Protein AF-K9DB17-F1 (afdb_monomer_lite)

pLDDT: mean 76.27, std 16.96, range [39.28, 93.75]

Structure (mmCIF, N/CA/C/O backbone):
data_AF-K9DB17-F1
#
_entry.id   AF-K9DB17-F1
#
loop_
_atom_site.group_PDB
_atom_site.id
_atom_site.type_symbol
_atom_site.label_atom_id
_atom_site.label_alt_id
_atom_site.label_comp_id
_atom_site.label_asym_id
_atom_site.label_entity_id
_atom_site.label_seq_id
_atom_site.pdbx_PDB_ins_code
_atom_site.Cartn_x
_atom_site.Cartn_y
_atom_site.Cartn_z
_atom_site.occupancy
_atom_site.B_iso_or_equiv
_atom_site.auth_seq_id
_atom_site.auth_comp_id
_atom_site.auth_asym_id
_atom_site.auth_atom_id
_atom_site.pdbx_PDB_model_num
ATOM 1 N N . MET A 1 1 ? 0.881 -10.548 42.779 1.00 39.28 1 MET A N 1
ATOM 2 C CA . MET A 1 1 ? 0.982 -9.988 41.419 1.00 39.28 1 MET A CA 1
ATOM 3 C C . MET A 1 1 ? -0.434 -9.680 40.989 1.00 39.28 1 MET A C 1
ATOM 5 O O . MET A 1 1 ? -1.214 -10.613 40.888 1.00 39.28 1 MET A O 1
ATOM 9 N N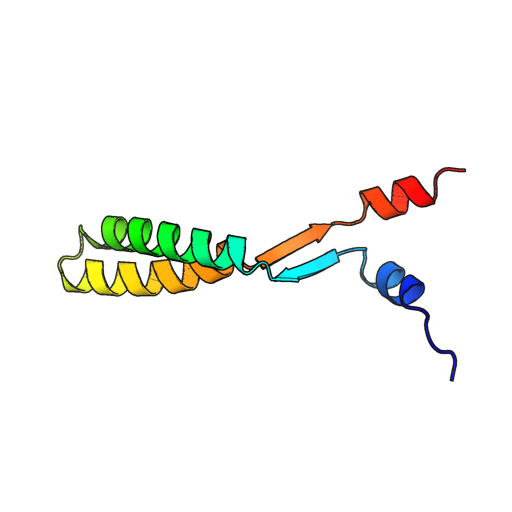 . HIS A 1 2 ? -0.804 -8.401 40.905 1.00 43.78 2 HIS A N 1
ATOM 10 C CA . HIS A 1 2 ? -2.087 -8.028 40.312 1.00 43.78 2 HIS A CA 1
ATOM 11 C C . HIS A 1 2 ? -1.975 -8.319 38.814 1.00 43.78 2 HIS A C 1
ATOM 13 O O . HIS A 1 2 ? -1.119 -7.745 38.144 1.00 43.78 2 HIS A O 1
ATOM 19 N N . GLU A 1 3 ? -2.767 -9.266 38.320 1.00 41.56 3 GLU A N 1
ATOM 20 C CA . GLU A 1 3 ? -2.979 -9.423 36.886 1.00 41.56 3 GLU A CA 1
ATOM 21 C C . GLU A 1 3 ? -3.756 -8.194 36.424 1.00 41.56 3 GLU A C 1
ATOM 23 O O . GLU A 1 3 ? -4.940 -8.051 36.725 1.00 41.56 3 GLU A O 1
ATOM 28 N N . LEU A 1 4 ? -3.062 -7.274 35.752 1.00 50.72 4 LEU A N 1
ATOM 29 C CA . LEU A 1 4 ? -3.702 -6.178 35.038 1.00 50.72 4 LEU A CA 1
ATOM 30 C C . LEU A 1 4 ? -4.621 -6.818 34.001 1.00 50.72 4 LEU A C 1
ATOM 32 O O . LEU A 1 4 ? -4.161 -7.451 33.046 1.00 50.72 4 LEU A O 1
ATOM 36 N N . THR A 1 5 ? -5.926 -6.718 34.225 1.00 57.06 5 THR A N 1
ATOM 37 C CA . THR A 1 5 ? -6.899 -7.195 33.244 1.00 57.06 5 THR A CA 1
ATOM 38 C C . THR A 1 5 ? -6.699 -6.396 31.956 1.00 57.06 5 THR A C 1
ATOM 40 O O . THR A 1 5 ? -6.376 -5.212 32.009 1.00 57.06 5 THR A O 1
ATOM 43 N N . MET A 1 6 ? -6.881 -7.019 30.787 1.00 54.03 6 MET A N 1
ATOM 44 C CA . MET A 1 6 ? -6.695 -6.392 29.459 1.00 54.03 6 MET A CA 1
ATOM 45 C C . MET A 1 6 ? -7.348 -5.000 29.308 1.00 54.03 6 MET A C 1
ATOM 47 O O . MET A 1 6 ? -6.921 -4.199 28.481 1.00 54.03 6 MET A O 1
ATOM 51 N N . ASN A 1 7 ? -8.349 -4.696 30.136 1.00 54.09 7 ASN A N 1
ATOM 52 C CA . ASN A 1 7 ? -9.003 -3.395 30.226 1.00 54.09 7 ASN A CA 1
ATOM 53 C C . ASN A 1 7 ? -8.073 -2.268 30.716 1.00 54.09 7 ASN A C 1
ATOM 55 O O . ASN A 1 7 ? -8.089 -1.197 30.121 1.00 54.09 7 ASN A O 1
ATOM 59 N N . GLU A 1 8 ? -7.230 -2.504 31.727 1.00 46.66 8 GLU A N 1
ATOM 60 C CA . GLU A 1 8 ? -6.304 -1.485 32.257 1.00 46.66 8 GLU A CA 1
ATOM 61 C C . GLU A 1 8 ? -5.140 -1.222 31.288 1.00 46.66 8 GLU A C 1
ATOM 63 O O . GLU A 1 8 ? -4.644 -0.103 31.188 1.00 46.66 8 GLU A O 1
ATOM 68 N N . ILE A 1 9 ? -4.734 -2.228 30.503 1.00 55.09 9 ILE A N 1
ATOM 69 C CA . ILE A 1 9 ? -3.701 -2.067 29.465 1.00 55.09 9 ILE A CA 1
ATOM 70 C C . ILE A 1 9 ? -4.218 -1.180 28.319 1.00 55.09 9 ILE A C 1
ATOM 72 O O . ILE A 1 9 ? -3.489 -0.314 27.834 1.00 55.09 9 ILE A O 1
ATOM 76 N N . ASN A 1 10 ? -5.484 -1.342 27.923 1.00 53.00 10 ASN A N 1
ATOM 77 C CA . ASN A 1 10 ? -6.122 -0.491 26.913 1.00 53.00 10 ASN A CA 1
ATOM 78 C C . ASN A 1 10 ? -6.335 0.955 27.390 1.00 53.00 10 ASN A C 1
ATOM 80 O O . ASN A 1 10 ? -6.257 1.879 26.579 1.00 53.00 10 ASN A O 1
ATOM 84 N N . GLU A 1 11 ? -6.567 1.158 28.688 1.00 51.84 11 GLU A N 1
ATOM 85 C CA . GLU A 1 11 ? -6.750 2.485 29.288 1.00 51.84 11 GLU A CA 1
ATOM 86 C C . GLU A 1 11 ? -5.451 3.309 29.316 1.00 51.84 11 GLU A C 1
ATOM 88 O O . GLU A 1 11 ? -5.482 4.515 29.073 1.00 51.84 11 GLU A O 1
ATOM 93 N N . VAL A 1 12 ? -4.292 2.672 29.532 1.00 54.22 12 VAL A N 1
ATOM 94 C CA . VAL A 1 12 ? -2.983 3.359 29.548 1.00 54.22 12 VAL A CA 1
ATOM 95 C C . VAL A 1 12 ? -2.436 3.611 28.133 1.00 54.22 12 VAL A C 1
ATOM 97 O O . VAL A 1 12 ? -1.703 4.576 27.923 1.00 54.22 12 VAL A O 1
ATOM 100 N N . ASN A 1 13 ? -2.811 2.792 27.142 1.00 54.72 13 ASN A N 1
ATOM 101 C CA . ASN A 1 13 ? -2.304 2.880 25.763 1.00 54.72 13 ASN A CA 1
ATOM 102 C C . ASN A 1 13 ? -3.165 3.760 24.826 1.00 54.72 13 ASN A C 1
ATOM 104 O O . ASN A 1 13 ? -2.962 3.774 23.612 1.00 54.72 13 ASN A O 1
ATOM 108 N N . GLY A 1 14 ? -4.150 4.485 25.371 1.00 57.56 14 GLY A N 1
ATOM 109 C CA . GLY A 1 14 ? -4.959 5.452 24.618 1.00 57.56 14 GLY A CA 1
ATOM 110 C C . GLY A 1 14 ? -5.927 4.846 23.595 1.00 57.56 14 GLY A C 1
ATOM 111 O O . GLY A 1 14 ? -6.402 5.566 22.722 1.00 57.56 14 GLY A O 1
ATOM 112 N N . GLY A 1 15 ? -6.229 3.545 23.681 1.00 61.97 15 GLY A N 1
ATOM 113 C CA . GLY A 1 15 ? -7.151 2.873 22.758 1.00 61.97 15 GLY A CA 1
ATOM 114 C C . GLY A 1 15 ? -6.621 2.695 21.330 1.00 61.97 15 GLY A C 1
ATOM 115 O O . GLY A 1 15 ? -7.414 2.497 20.416 1.00 61.97 15 GLY A O 1
ATOM 116 N N . LEU A 1 16 ? -5.307 2.778 21.108 1.00 63.69 16 LEU A N 1
ATOM 117 C CA . LEU A 1 16 ? -4.722 2.525 19.791 1.00 63.69 16 LEU A CA 1
ATOM 118 C C . LEU A 1 16 ? -4.514 1.015 19.610 1.00 63.69 16 LEU A C 1
ATOM 120 O O . LEU A 1 16 ? -3.636 0.424 20.246 1.00 63.69 16 LEU A O 1
ATOM 124 N N . SER A 1 17 ? -5.318 0.386 18.754 1.00 71.25 17 SER A N 1
ATOM 125 C CA . SER A 1 17 ? -5.149 -1.020 18.392 1.00 71.25 17 SER A CA 1
ATOM 126 C C . SER A 1 17 ? -4.431 -1.119 17.042 1.00 71.25 17 SER A C 1
ATOM 128 O O . SER A 1 17 ? -4.789 -0.461 16.062 1.00 71.25 17 SER A O 1
ATOM 130 N N . ILE A 1 18 ? -3.350 -1.903 17.006 1.00 78.62 18 ILE A N 1
ATOM 131 C CA . ILE A 1 18 ? -2.613 -2.215 15.779 1.00 78.62 18 ILE A CA 1
ATOM 132 C C . ILE A 1 18 ? -2.907 -3.672 15.447 1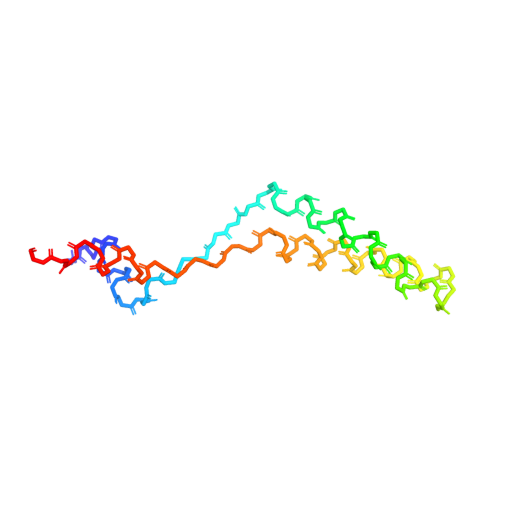.00 78.62 18 ILE A C 1
ATOM 134 O O . ILE A 1 18 ? -2.560 -4.568 16.220 1.00 78.62 18 ILE A O 1
ATOM 138 N N . SER A 1 19 ? -3.544 -3.910 14.306 1.00 80.06 19 SER A N 1
ATOM 139 C CA . SER A 1 19 ? -3.869 -5.253 13.824 1.00 80.06 19 SER A CA 1
ATOM 140 C C . SER A 1 19 ? -3.433 -5.448 12.373 1.00 80.06 19 SER A C 1
ATOM 142 O O . SER A 1 19 ? -3.061 -4.498 11.678 1.00 80.06 19 SER A O 1
ATOM 144 N N . TRP A 1 20 ? -3.420 -6.710 11.935 1.00 82.50 20 TRP A N 1
ATOM 145 C CA . TRP A 1 20 ? -3.036 -7.084 10.579 1.00 82.50 20 TRP A CA 1
ATOM 146 C C . TRP A 1 20 ? -4.199 -7.734 9.842 1.00 82.50 20 TRP A C 1
ATOM 148 O O . TRP A 1 20 ? -4.768 -8.715 10.324 1.00 82.50 20 TRP A O 1
ATOM 158 N N . ASP A 1 21 ? -4.525 -7.208 8.667 1.00 86.12 21 ASP A N 1
ATOM 159 C CA . ASP A 1 21 ? -5.535 -7.765 7.775 1.00 86.12 21 ASP A CA 1
ATOM 160 C C . ASP A 1 21 ? -4.881 -8.386 6.541 1.00 86.12 21 ASP A C 1
ATOM 162 O O . ASP A 1 21 ? -4.280 -7.702 5.715 1.00 86.12 21 ASP A O 1
ATOM 166 N N . PHE A 1 22 ? -5.012 -9.701 6.394 1.00 82.19 22 PHE A N 1
ATOM 167 C CA . PHE A 1 22 ? -4.451 -10.425 5.256 1.00 82.19 22 PHE A CA 1
ATOM 168 C C . PHE A 1 22 ? -5.202 -10.154 3.942 1.00 82.19 22 PHE A C 1
ATOM 170 O O . PHE A 1 22 ? -4.581 -10.181 2.870 1.00 82.19 22 PHE A O 1
ATOM 177 N N . ASP A 1 23 ? -6.494 -9.830 4.002 1.00 84.31 23 ASP A N 1
ATOM 178 C CA . ASP A 1 23 ? -7.282 -9.478 2.817 1.00 84.31 23 ASP A CA 1
ATOM 179 C C . ASP A 1 23 ? -6.884 -8.082 2.325 1.00 84.31 23 ASP A C 1
ATOM 181 O O . ASP A 1 23 ? -6.583 -7.883 1.145 1.00 84.31 23 ASP A O 1
ATOM 185 N N . GLY A 1 24 ? -6.754 -7.132 3.255 1.00 86.62 24 GLY A N 1
ATOM 186 C CA . GLY A 1 24 ? -6.191 -5.812 2.982 1.00 86.62 24 GLY A CA 1
ATOM 187 C C . GLY A 1 24 ? -4.752 -5.885 2.461 1.00 86.62 24 GLY A C 1
ATOM 188 O O . GLY A 1 24 ? -4.414 -5.215 1.485 1.00 86.62 24 GLY A O 1
ATOM 189 N N . MET A 1 25 ? -3.914 -6.753 3.037 1.00 90.38 25 MET A N 1
ATOM 190 C CA . MET A 1 25 ? -2.528 -6.965 2.605 1.00 90.38 25 MET A CA 1
ATOM 191 C C . MET A 1 25 ? -2.448 -7.472 1.165 1.00 90.38 25 MET A C 1
ATOM 193 O O . MET A 1 25 ? -1.649 -6.970 0.379 1.00 90.38 25 MET A O 1
ATOM 197 N N . SER A 1 26 ? -3.258 -8.464 0.799 1.00 89.44 26 SER A N 1
ATOM 198 C CA . SER A 1 26 ? -3.244 -9.030 -0.554 1.00 89.44 26 SER A CA 1
ATOM 199 C C . SER A 1 26 ? -3.775 -8.037 -1.595 1.00 89.44 26 SER A C 1
ATOM 201 O O . SER A 1 26 ? -3.142 -7.850 -2.638 1.00 89.44 26 SER A O 1
ATOM 203 N N . ALA A 1 27 ? -4.860 -7.320 -1.289 1.00 90.50 27 ALA A N 1
ATOM 204 C CA . ALA A 1 27 ? -5.373 -6.247 -2.142 1.00 90.50 27 ALA A CA 1
ATOM 205 C C . ALA A 1 27 ? -4.359 -5.099 -2.293 1.00 90.50 27 ALA A C 1
ATOM 207 O O . ALA A 1 27 ? -4.097 -4.631 -3.405 1.00 90.50 27 ALA A O 1
ATOM 208 N N . GLY A 1 28 ? -3.739 -4.691 -1.185 1.00 90.44 28 GLY A N 1
ATOM 209 C CA . GLY A 1 28 ? -2.696 -3.673 -1.150 1.00 90.44 28 GLY A CA 1
ATOM 210 C C . GLY A 1 28 ? -1.454 -4.085 -1.934 1.00 90.44 28 GLY A C 1
ATOM 211 O O . GLY A 1 28 ? -0.930 -3.283 -2.702 1.00 90.44 28 GLY A O 1
ATOM 212 N N . ALA A 1 29 ? -1.013 -5.340 -1.820 1.00 92.31 29 ALA A N 1
ATOM 213 C CA . ALA A 1 29 ? 0.126 -5.875 -2.562 1.00 92.31 29 ALA A CA 1
ATOM 214 C C . ALA A 1 29 ? -0.110 -5.833 -4.075 1.00 92.31 29 ALA A C 1
ATOM 216 O O . ALA A 1 29 ? 0.759 -5.392 -4.826 1.00 92.31 29 ALA A O 1
ATOM 217 N N . ILE A 1 30 ? -1.297 -6.249 -4.527 1.00 92.88 30 ILE A N 1
ATOM 218 C CA . ILE A 1 30 ? -1.660 -6.240 -5.950 1.00 92.88 30 ILE A CA 1
ATOM 219 C C . ILE A 1 30 ? -1.752 -4.798 -6.464 1.00 92.88 30 ILE A C 1
ATOM 221 O O . ILE A 1 30 ? -1.135 -4.465 -7.478 1.00 92.88 30 ILE A O 1
ATOM 225 N N . GLY A 1 31 ? -2.475 -3.925 -5.755 1.00 91.25 31 GLY A N 1
ATOM 226 C CA . GLY A 1 31 ? -2.626 -2.521 -6.145 1.00 91.25 31 GLY A CA 1
ATOM 227 C C . GLY A 1 31 ? -1.294 -1.772 -6.153 1.00 91.25 31 GLY A C 1
ATOM 228 O O . GLY A 1 31 ? -0.980 -1.056 -7.105 1.00 91.25 31 GLY A O 1
ATOM 229 N N . GLY A 1 32 ? -0.476 -1.999 -5.128 1.00 92.12 32 GLY A N 1
ATOM 230 C CA . GLY A 1 32 ? 0.853 -1.421 -5.003 1.00 92.12 32 GLY A CA 1
ATOM 231 C C . GLY A 1 32 ? 1.802 -1.914 -6.089 1.00 92.12 32 GLY A C 1
ATOM 232 O O . GLY A 1 32 ? 2.497 -1.100 -6.690 1.00 92.12 32 GLY A O 1
ATOM 233 N N . ALA A 1 33 ? 1.790 -3.206 -6.419 1.00 92.88 33 ALA A N 1
ATOM 234 C CA . ALA A 1 33 ? 2.602 -3.756 -7.501 1.00 92.88 33 ALA A CA 1
ATOM 235 C C . ALA A 1 33 ? 2.256 -3.129 -8.865 1.00 92.88 33 ALA A C 1
ATOM 237 O O . ALA A 1 33 ? 3.157 -2.770 -9.629 1.00 92.88 33 ALA A O 1
ATOM 238 N N . ILE A 1 34 ? 0.966 -2.934 -9.160 1.00 93.75 34 ILE A N 1
ATOM 239 C CA . ILE A 1 34 ? 0.506 -2.285 -10.399 1.00 93.75 34 ILE A CA 1
ATOM 240 C C . ILE A 1 34 ? 0.939 -0.814 -10.422 1.00 93.75 34 ILE A C 1
ATOM 242 O O . ILE A 1 34 ? 1.589 -0.379 -11.376 1.00 93.75 34 ILE A O 1
ATOM 246 N N . ALA A 1 35 ? 0.641 -0.063 -9.358 1.00 91.31 35 ALA A N 1
ATOM 247 C CA . ALA A 1 35 ? 0.994 1.351 -9.251 1.00 91.31 35 ALA A CA 1
ATOM 248 C C . ALA A 1 35 ? 2.513 1.568 -9.319 1.00 91.31 35 ALA A C 1
ATOM 250 O O . ALA A 1 35 ? 2.986 2.464 -10.016 1.00 91.31 35 ALA A O 1
ATOM 251 N N . GLY A 1 36 ? 3.280 0.711 -8.649 1.00 91.38 36 GLY A N 1
ATOM 252 C CA . GLY A 1 36 ? 4.733 0.735 -8.662 1.00 91.38 36 GLY A CA 1
ATOM 253 C C . GLY A 1 36 ? 5.313 0.417 -10.039 1.00 91.38 36 GLY A C 1
ATOM 254 O O . GLY A 1 36 ? 6.201 1.129 -10.501 1.00 91.38 36 GLY A O 1
ATOM 255 N N . THR A 1 37 ? 4.769 -0.576 -10.748 1.00 93.69 37 THR A N 1
ATOM 256 C CA . THR A 1 37 ? 5.174 -0.872 -12.136 1.00 93.69 37 THR A CA 1
ATOM 257 C C . THR A 1 37 ? 4.915 0.320 -13.057 1.00 93.69 37 THR A C 1
ATOM 259 O O . THR A 1 37 ? 5.792 0.705 -13.829 1.00 93.69 37 THR A O 1
ATOM 262 N N . MET A 1 38 ? 3.733 0.937 -12.955 1.00 91.62 38 MET A N 1
ATOM 263 C CA . MET A 1 38 ? 3.373 2.114 -13.752 1.00 91.62 38 MET A CA 1
ATOM 264 C C . MET A 1 38 ? 4.242 3.331 -13.409 1.00 91.62 38 MET A C 1
ATOM 266 O O . MET A 1 38 ? 4.713 4.016 -14.314 1.00 91.62 38 MET A O 1
ATOM 270 N N . GLY A 1 39 ? 4.507 3.578 -12.123 1.00 88.88 39 GLY A N 1
ATOM 271 C CA . GLY A 1 39 ? 5.386 4.660 -11.670 1.00 88.88 39 GLY A CA 1
ATOM 272 C C . GLY A 1 39 ? 6.846 4.458 -12.088 1.00 88.88 39 GLY A C 1
ATOM 273 O O . GLY A 1 39 ? 7.540 5.420 -12.411 1.00 88.88 39 GLY A O 1
ATOM 274 N N . GLY A 1 40 ? 7.299 3.205 -12.152 1.00 88.31 40 GLY A N 1
ATOM 275 C CA . GLY A 1 40 ? 8.636 2.828 -12.608 1.00 88.31 40 GLY A CA 1
ATOM 276 C C . GLY A 1 40 ? 8.821 2.837 -14.128 1.00 88.31 40 GLY A C 1
ATOM 277 O O . GLY A 1 40 ? 9.960 2.827 -14.594 1.00 88.31 40 GLY A O 1
ATOM 278 N N . ALA A 1 41 ? 7.736 2.894 -14.910 1.00 89.19 41 ALA A N 1
ATOM 279 C CA . ALA A 1 41 ? 7.771 2.801 -16.373 1.00 89.19 41 ALA A CA 1
ATOM 280 C C . ALA A 1 41 ? 8.624 3.888 -17.042 1.00 89.19 41 ALA A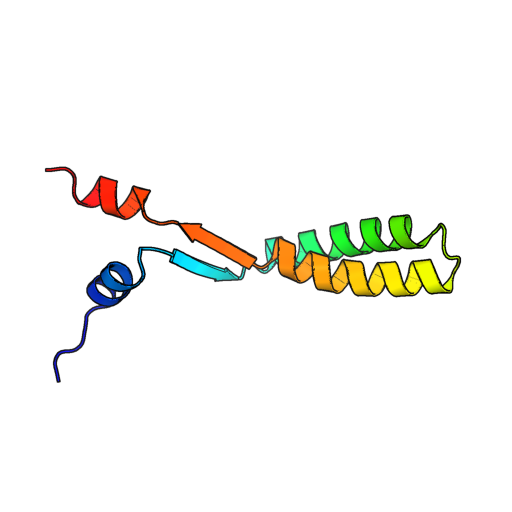 C 1
ATOM 282 O O . ALA A 1 41 ? 9.294 3.625 -18.040 1.00 89.19 41 ALA A O 1
ATOM 283 N N . LEU A 1 42 ? 8.664 5.089 -16.461 1.00 87.06 42 LEU A N 1
ATOM 284 C CA . LEU A 1 42 ? 9.455 6.208 -16.984 1.00 87.06 42 LEU A CA 1
ATOM 285 C C . LEU A 1 42 ? 10.970 6.020 -16.797 1.00 87.06 42 LEU A C 1
ATOM 287 O O . LEU A 1 42 ? 11.752 6.651 -17.501 1.00 87.06 42 LEU A O 1
ATOM 291 N N . ALA A 1 43 ? 11.389 5.146 -15.880 1.00 87.88 43 ALA A N 1
ATOM 292 C CA . ALA A 1 43 ? 12.793 4.845 -15.601 1.00 87.88 43 ALA A CA 1
ATOM 293 C C . ALA A 1 43 ? 13.315 3.614 -16.376 1.00 87.88 43 ALA A C 1
ATOM 295 O O . ALA A 1 43 ? 14.437 3.163 -16.146 1.00 87.88 43 ALA A O 1
ATOM 296 N N . GLY A 1 44 ? 12.517 3.069 -17.302 1.00 90.75 44 GLY A N 1
ATOM 297 C CA . GLY A 1 44 ? 12.872 1.912 -18.125 1.00 90.75 44 GLY A CA 1
ATOM 298 C C . GLY A 1 44 ? 12.576 0.556 -17.464 1.00 90.75 44 GLY A C 1
ATOM 299 O O . GLY A 1 44 ? 11.975 0.495 -16.389 1.00 90.75 44 GLY A O 1
ATOM 300 N N . PRO A 1 45 ? 12.992 -0.562 -18.090 1.00 88.56 45 PRO A N 1
ATOM 301 C CA . PRO A 1 45 ? 12.631 -1.917 -17.652 1.00 88.56 45 PRO A CA 1
ATOM 302 C C . PRO A 1 45 ? 13.063 -2.245 -16.217 1.00 88.56 45 PRO A C 1
ATOM 304 O O . PRO A 1 45 ? 12.330 -2.888 -15.466 1.00 88.56 45 PRO A O 1
ATOM 307 N N . GLN A 1 46 ? 14.241 -1.771 -15.811 1.00 88.94 46 GLN A N 1
ATOM 308 C CA . GLN A 1 46 ? 14.754 -1.931 -14.451 1.00 88.94 46 GLN A CA 1
ATOM 309 C C . GLN A 1 46 ? 13.936 -1.104 -13.451 1.00 88.94 46 GLN A C 1
ATOM 311 O O . GLN A 1 46 ? 13.665 -1.575 -12.348 1.00 88.94 46 GLN A O 1
ATOM 316 N N . GLY A 1 47 ? 13.495 0.092 -13.854 1.00 88.56 47 GLY A N 1
ATOM 317 C CA . GLY A 1 47 ? 12.597 0.940 -13.074 1.00 88.56 47 GLY A CA 1
ATOM 318 C C . GLY A 1 47 ? 11.231 0.298 -12.857 1.00 88.56 47 GLY A C 1
ATOM 319 O O . GLY A 1 47 ? 10.732 0.298 -11.736 1.00 88.56 47 GLY A O 1
ATOM 320 N N . MET A 1 48 ? 10.663 -0.333 -13.888 1.00 90.62 48 MET A N 1
ATOM 321 C CA . MET A 1 48 ? 9.422 -1.107 -13.765 1.00 90.62 48 MET A CA 1
ATOM 322 C C . MET A 1 48 ? 9.559 -2.275 -12.794 1.00 90.62 48 MET A C 1
ATOM 324 O O . MET A 1 48 ? 8.680 -2.472 -11.963 1.00 90.62 48 MET A O 1
ATOM 328 N N . ALA A 1 49 ? 10.650 -3.042 -12.878 1.00 89.81 49 ALA A N 1
ATOM 329 C CA . ALA A 1 49 ? 10.876 -4.170 -11.979 1.00 89.81 49 ALA A CA 1
ATOM 330 C C . ALA A 1 49 ? 11.058 -3.701 -10.526 1.00 89.81 49 ALA A C 1
ATOM 332 O O . ALA A 1 49 ? 10.407 -4.220 -9.622 1.00 89.81 49 ALA A O 1
ATOM 333 N N . ALA A 1 50 ? 11.888 -2.678 -10.300 1.00 90.25 50 ALA A N 1
ATOM 334 C CA . ALA A 1 50 ? 12.076 -2.092 -8.974 1.00 90.25 50 ALA A CA 1
ATOM 335 C C . ALA A 1 50 ? 10.765 -1.508 -8.422 1.00 90.25 50 ALA A C 1
ATOM 337 O O . ALA A 1 50 ? 10.438 -1.712 -7.254 1.00 90.25 50 ALA A O 1
ATOM 338 N N . GLY A 1 51 ? 9.991 -0.844 -9.280 1.00 91.38 51 GLY A N 1
ATOM 339 C CA . GLY A 1 51 ? 8.672 -0.319 -8.966 1.00 91.38 51 GLY A CA 1
ATOM 340 C C . GLY A 1 51 ? 7.675 -1.418 -8.607 1.00 91.38 51 GLY A C 1
ATOM 341 O O . GLY A 1 51 ? 6.988 -1.293 -7.602 1.00 91.38 51 GLY A O 1
ATOM 342 N N . PHE A 1 52 ? 7.634 -2.523 -9.353 1.00 93.62 52 PHE A N 1
ATOM 343 C CA . PHE A 1 52 ? 6.794 -3.680 -9.040 1.00 93.62 52 PHE A CA 1
ATOM 344 C C . PHE A 1 52 ? 7.109 -4.241 -7.651 1.00 93.62 52 PHE A C 1
ATOM 346 O O . PHE A 1 52 ? 6.207 -4.362 -6.829 1.00 93.62 52 PHE A O 1
ATOM 353 N N . PHE A 1 53 ? 8.379 -4.545 -7.357 1.00 91.75 53 PHE A N 1
ATOM 354 C CA . PHE A 1 53 ? 8.758 -5.128 -6.066 1.00 91.75 53 PHE A CA 1
ATOM 355 C C . PHE A 1 53 ? 8.576 -4.144 -4.905 1.00 91.75 53 PHE A C 1
ATOM 357 O O . PHE A 1 53 ? 8.046 -4.522 -3.860 1.00 91.75 53 PHE A O 1
ATOM 364 N N . GLY A 1 54 ? 8.963 -2.879 -5.090 1.00 90.25 54 GLY A N 1
ATOM 365 C CA . GLY A 1 54 ? 8.770 -1.836 -4.082 1.00 90.25 54 GLY A CA 1
ATOM 366 C C . GLY A 1 54 ? 7.290 -1.561 -3.817 1.00 90.25 54 GLY A C 1
ATOM 367 O O . GLY A 1 54 ? 6.870 -1.458 -2.667 1.00 90.25 54 GLY A O 1
ATOM 368 N N . GLY A 1 55 ? 6.488 -1.520 -4.878 1.00 91.62 55 GLY A N 1
ATOM 369 C CA . GLY A 1 55 ? 5.044 -1.363 -4.813 1.00 91.62 55 GLY A CA 1
ATOM 370 C C . GLY A 1 55 ? 4.345 -2.564 -4.184 1.00 91.62 55 GLY A C 1
ATOM 371 O O . GLY A 1 55 ? 3.441 -2.378 -3.379 1.00 91.62 55 GLY A O 1
ATOM 372 N N . LEU A 1 56 ? 4.787 -3.787 -4.476 1.00 92.12 56 LEU A N 1
ATOM 373 C CA . LEU A 1 56 ? 4.241 -5.008 -3.886 1.00 92.12 56 LEU A CA 1
ATOM 374 C C . LEU A 1 56 ? 4.446 -5.031 -2.369 1.00 92.12 56 LEU A C 1
ATOM 376 O O . LEU 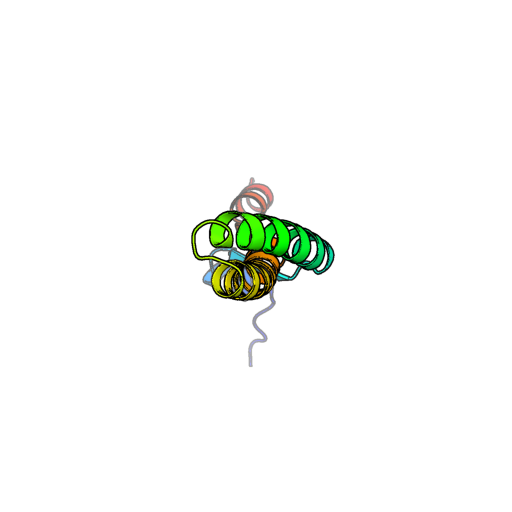A 1 56 ? 3.496 -5.256 -1.625 1.00 92.12 56 LEU A O 1
ATOM 380 N N . VAL A 1 57 ? 5.666 -4.757 -1.903 1.00 91.56 57 VAL A N 1
ATOM 381 C CA . VAL A 1 57 ? 5.984 -4.756 -0.466 1.00 91.56 57 VAL A CA 1
ATOM 382 C C . VAL A 1 57 ? 5.338 -3.563 0.240 1.00 91.56 57 VAL A C 1
ATOM 384 O O . VAL A 1 57 ? 4.683 -3.738 1.265 1.00 91.56 57 VAL A O 1
ATOM 387 N N . GLY A 1 58 ? 5.470 -2.355 -0.316 1.00 90.19 58 GLY A N 1
ATOM 388 C CA . GLY A 1 58 ? 4.881 -1.147 0.266 1.00 90.19 58 GLY A CA 1
ATOM 389 C C . GLY A 1 58 ? 3.353 -1.199 0.293 1.00 90.19 58 GLY A C 1
ATOM 390 O O . GLY A 1 58 ? 2.737 -0.838 1.292 1.00 90.19 58 GLY A O 1
ATOM 391 N N . GLY A 1 59 ? 2.747 -1.717 -0.774 1.00 90.38 59 GLY A N 1
ATOM 392 C CA . GLY A 1 59 ? 1.310 -1.927 -0.880 1.00 90.38 59 GLY A CA 1
ATOM 393 C C . GLY A 1 59 ? 0.799 -2.993 0.082 1.00 90.38 59 GLY A C 1
ATOM 394 O O . GLY A 1 59 ? -0.220 -2.772 0.730 1.00 90.38 59 GLY A O 1
ATOM 395 N N . ALA A 1 60 ? 1.519 -4.108 0.243 1.00 88.88 60 ALA A N 1
ATOM 396 C CA . ALA A 1 60 ? 1.178 -5.129 1.234 1.00 8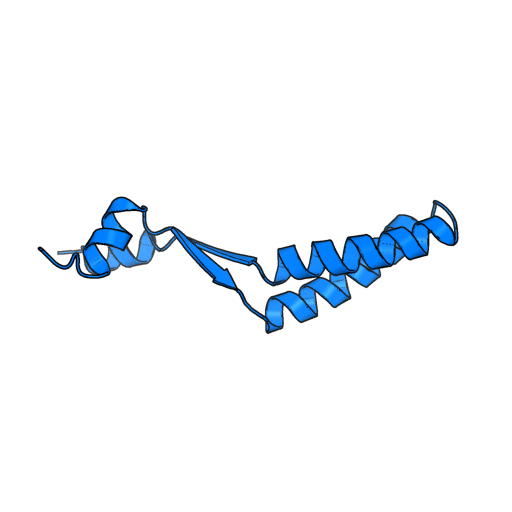8.88 60 ALA A CA 1
ATOM 397 C C . ALA A 1 60 ? 1.154 -4.543 2.649 1.00 88.88 60 ALA A C 1
ATOM 399 O O . ALA A 1 60 ? 0.215 -4.784 3.403 1.00 88.88 60 ALA A O 1
ATOM 400 N N . ILE A 1 61 ? 2.156 -3.732 2.996 1.00 89.62 61 ILE A N 1
ATOM 401 C CA . ILE A 1 61 ? 2.228 -3.100 4.315 1.00 89.62 61 ILE A CA 1
ATOM 402 C C . ILE A 1 61 ? 1.099 -2.088 4.504 1.00 89.62 61 ILE A C 1
ATOM 404 O O . ILE A 1 61 ? 0.425 -2.114 5.529 1.00 89.62 61 ILE A O 1
ATOM 408 N N . ALA A 1 62 ? 0.865 -1.227 3.514 1.00 88.44 62 ALA A N 1
ATOM 409 C CA . ALA A 1 62 ? -0.173 -0.204 3.588 1.00 88.44 62 ALA A CA 1
ATOM 410 C C . ALA A 1 62 ? -1.592 -0.793 3.631 1.00 88.44 62 ALA A C 1
ATOM 412 O O . ALA A 1 62 ? -2.457 -0.245 4.304 1.00 88.44 62 ALA A O 1
ATOM 413 N N . GLY A 1 63 ? -1.833 -1.893 2.916 1.00 86.94 63 GLY A N 1
ATOM 414 C CA . GLY A 1 63 ? -3.125 -2.573 2.924 1.00 86.94 63 GLY A CA 1
ATOM 415 C C . GLY A 1 63 ? -3.320 -3.486 4.133 1.00 86.94 63 GLY A C 1
ATOM 416 O O . GLY A 1 63 ? -4.447 -3.663 4.586 1.00 86.94 63 GLY A O 1
ATOM 417 N N . GLY A 1 64 ? -2.239 -4.070 4.654 1.00 84.44 64 GLY A N 1
ATOM 418 C CA . GLY A 1 64 ? -2.292 -5.009 5.771 1.00 84.44 64 GLY A CA 1
ATOM 419 C C . GLY A 1 64 ? -2.330 -4.345 7.139 1.00 84.44 64 GLY A C 1
ATOM 420 O O . GLY A 1 64 ? -2.932 -4.888 8.063 1.00 84.44 64 GLY A O 1
ATOM 421 N N . LEU A 1 65 ? -1.720 -3.169 7.280 1.00 87.81 65 LEU A N 1
ATOM 422 C CA . LEU A 1 65 ? -1.678 -2.454 8.546 1.00 87.81 65 LEU A CA 1
ATOM 423 C C . LEU A 1 65 ? -3.024 -1.783 8.835 1.00 87.81 65 LEU A C 1
ATOM 425 O O . LEU A 1 65 ? -3.406 -0.820 8.169 1.00 87.81 65 LEU A O 1
ATOM 429 N N . LYS A 1 66 ? -3.705 -2.243 9.885 1.00 79.19 66 LYS A N 1
ATOM 430 C CA . LYS A 1 66 ? -4.877 -1.569 10.444 1.00 79.19 66 LYS A CA 1
ATOM 431 C C . LYS A 1 66 ? -4.506 -0.881 11.745 1.00 79.19 66 LYS A C 1
ATOM 433 O O . LYS A 1 66 ? -4.001 -1.511 12.672 1.00 79.19 66 LYS A O 1
ATOM 438 N N . ILE A 1 67 ? -4.766 0.420 11.790 1.00 75.62 67 ILE A N 1
ATOM 439 C CA . ILE A 1 67 ? -4.638 1.241 12.990 1.00 75.62 67 ILE A CA 1
ATOM 440 C C . ILE A 1 67 ? -6.042 1.720 13.330 1.00 75.62 67 ILE A C 1
ATOM 442 O O . ILE A 1 67 ? -6.601 2.554 12.614 1.00 75.62 67 ILE A O 1
ATOM 446 N N . GLU A 1 68 ? -6.613 1.174 14.395 1.00 69.56 68 GLU A N 1
ATOM 447 C CA . GLU A 1 68 ? -7.925 1.580 14.888 1.00 69.56 68 GLU A CA 1
ATOM 448 C C . GLU A 1 68 ? -7.748 2.398 16.165 1.00 69.56 68 GLU A C 1
ATOM 450 O O . GLU A 1 68 ? -7.000 2.036 17.074 1.00 69.56 68 GLU A O 1
ATOM 455 N N . ASN A 1 69 ? -8.417 3.548 16.200 1.00 64.75 69 ASN A N 1
ATOM 456 C CA . ASN A 1 69 ? -8.486 4.408 17.370 1.00 64.75 69 ASN A CA 1
ATOM 457 C C . ASN A 1 69 ? -9.815 4.114 18.075 1.00 64.75 69 ASN A C 1
ATOM 459 O O . ASN A 1 69 ? -10.853 4.667 17.710 1.00 64.75 69 ASN A O 1
ATOM 463 N N . ASP A 1 70 ? -9.788 3.266 19.101 1.00 61.34 70 ASP A N 1
ATOM 464 C CA . ASP A 1 70 ? -10.963 2.858 19.889 1.00 61.34 70 ASP A CA 1
ATOM 465 C C . ASP A 1 70 ? -11.477 3.953 20.845 1.00 61.34 70 ASP A C 1
ATOM 467 O O . ASP A 1 70 ? -12.305 3.710 21.729 1.00 61.34 70 ASP A O 1
ATOM 471 N N . MET A 1 71 ? -11.037 5.199 20.669 1.00 55.66 71 MET A N 1
ATOM 472 C CA . MET A 1 71 ? -11.409 6.314 21.539 1.00 55.66 71 MET A CA 1
ATOM 473 C C . MET A 1 71 ? -12.931 6.563 21.545 1.00 55.66 71 MET A C 1
ATOM 475 O O . MET A 1 71 ? -13.499 6.904 22.583 1.00 55.66 71 MET A O 1
ATOM 479 N N . GLU A 1 72 ? -13.630 6.293 20.436 1.00 56.22 72 GLU A N 1
ATOM 480 C CA . GLU A 1 72 ? -15.100 6.353 20.381 1.00 56.22 72 GLU A CA 1
ATOM 481 C C . GLU A 1 72 ? -15.796 5.173 21.087 1.00 56.22 72 GLU A C 1
ATOM 483 O O . GLU A 1 72 ? -16.884 5.350 21.647 1.00 56.22 72 GLU A O 1
ATOM 488 N N . ALA A 1 73 ? -15.184 3.984 21.113 1.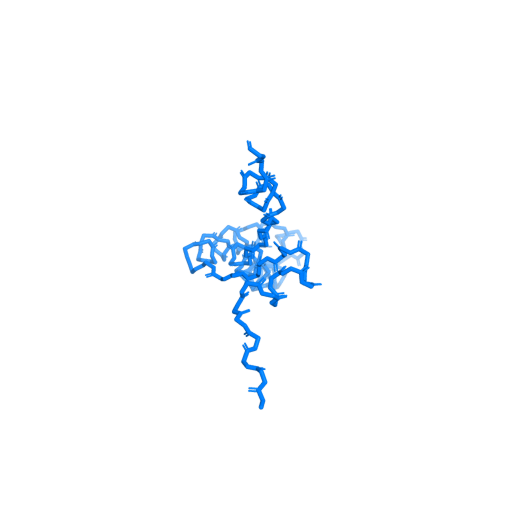00 56.34 73 ALA A N 1
ATOM 489 C CA . ALA A 1 73 ? -15.723 2.810 21.803 1.00 56.34 73 ALA A CA 1
ATOM 490 C C . ALA A 1 73 ? -15.619 2.960 23.331 1.00 56.34 73 ALA A C 1
ATOM 492 O O . ALA A 1 73 ? -16.567 2.627 24.050 1.00 56.34 73 ALA A O 1
ATOM 493 N N . ILE A 1 74 ? -14.518 3.543 23.819 1.00 56.38 74 ILE A N 1
ATOM 494 C CA . ILE A 1 74 ? -14.318 3.885 25.236 1.00 56.38 74 ILE A CA 1
ATOM 495 C C . ILE A 1 74 ? -15.301 4.988 25.668 1.00 56.38 74 ILE A C 1
ATOM 497 O O . ILE A 1 74 ? -15.978 4.848 26.689 1.00 56.38 74 ILE A O 1
ATOM 501 N N . LEU A 1 75 ? -15.465 6.050 24.867 1.00 56.97 75 LEU A N 1
ATOM 502 C CA . LEU A 1 75 ? -16.406 7.143 25.162 1.00 56.97 75 LEU A CA 1
ATOM 503 C C . LEU A 1 75 ? -17.878 6.699 25.139 1.00 56.97 75 LEU A C 1
ATOM 505 O O . LEU A 1 75 ? -18.686 7.220 25.909 1.00 56.97 75 LEU A O 1
ATOM 509 N N . ARG A 1 76 ? -18.253 5.734 24.287 1.00 58.69 76 ARG A N 1
ATOM 510 C CA . ARG A 1 76 ? -19.611 5.160 24.287 1.00 58.69 76 ARG A CA 1
ATOM 511 C C . ARG A 1 76 ? -19.881 4.257 25.489 1.00 58.69 76 ARG A C 1
ATOM 513 O O . ARG A 1 76 ? -21.007 4.273 25.978 1.00 58.69 76 ARG A O 1
ATOM 520 N N . LYS A 1 77 ? -18.891 3.491 25.959 1.00 54.97 77 LYS A N 1
ATOM 521 C CA . LYS A 1 77 ? -19.031 2.617 27.140 1.00 54.97 77 LYS A CA 1
ATOM 522 C C . LYS A 1 77 ? -19.100 3.388 28.462 1.00 54.97 77 LYS A C 1
ATOM 524 O O . LYS A 1 77 ? -19.723 2.895 29.392 1.00 54.97 77 LYS A O 1
ATOM 529 N N . ASN A 1 78 ? -18.502 4.579 28.522 1.00 55.47 78 ASN A N 1
ATOM 530 C CA . ASN A 1 78 ? -18.487 5.454 29.701 1.00 55.47 78 ASN A CA 1
ATOM 531 C C . ASN A 1 78 ? -19.549 6.573 29.664 1.00 55.47 78 ASN A C 1
ATOM 533 O O . ASN A 1 78 ? -19.460 7.527 30.438 1.00 55.47 78 ASN A O 1
ATOM 537 N N . LYS A 1 79 ? -20.559 6.492 28.782 1.00 49.97 79 LYS A N 1
ATOM 538 C CA . LYS A 1 79 ? -21.748 7.344 28.930 1.00 49.97 79 LYS A CA 1
ATOM 539 C C . LYS A 1 79 ? -22.554 6.866 30.153 1.00 49.97 79 LYS A C 1
ATOM 541 O O . LYS A 1 79 ? -22.805 5.665 30.230 1.00 49.97 79 LYS A O 1
ATOM 546 N N . PRO A 1 80 ? -22.914 7.771 31.084 1.00 57.44 80 PRO A N 1
ATOM 547 C CA . PRO A 1 80 ? -23.697 7.436 32.274 1.00 57.44 80 PRO A CA 1
ATOM 548 C C . PRO A 1 80 ? -25.100 6.926 31.931 1.00 57.44 80 PRO A C 1
ATOM 550 O O . PRO A 1 80 ? -25.627 7.306 30.856 1.00 57.44 80 PRO A O 1
#

Foldseek 3Di:
DPPPDVVVVCVVVQQKDKFFDQVQLQVQLVVQLVVQLVVLVVVPPVSSVCRNVCRNVVRSCVRTIDIDRCNVVVVVVPDD

Radius of gyration: 19.55 Å; chains: 1; bounding box: 38×18×60 Å

Organism: NCBI:txid883126

Secondary structure (DSSP, 8-state):
-----HHHHHHHTTTEEEEE-HHHHHHHHHHHHHHHHHHHGGG-HHHHHHHHHHHHHHHHHHHHEEEEETHHHHHHHT--

Sequence (80 aa):
MHELTMNEINEVNGGLSISWDFDGMSAGAIGGAIAGTMGGALAGPQGMAAGFFGGLVGGAIAGGLKIENDMEAILRKNKP